Protein AF-A0A3P1SP89-F1 (afdb_monomer)

Sequence (154 aa):
MMEKSELDILTEKFFNGETTDEEELRLHEAMKSVQPSTFLSAQPPVPDGLEQRLSRQIDQWNIIEKKTERSTRTVVMRRVIGVAASIALVAGVGFMALQKPDAAQFANEEETFNDPEAASMKAEKALAKFSHSINKGLEIMDNATNKKTKKRNK

Foldseek 3Di:
DDDPVRLVVLVVCVVVVNDDPVSVVVNVVVCVPPDPVVPPPDDDPDDPCPVVVVVVVVVVVVVVVVVVVVVVVVVVVVVVVVVVVVVVVVVVVVVVVVVPDPPVPVVPPPPPDPDPVVVVVVVVVVVVVVVVVVVVVVVVVVVVVVVVVVVVVD

Radius of gyration: 44.27 Å; Cα contacts (8 Å, |Δi|>4): 15; chains: 1; bounding box: 74×29×115 Å

Secondary structure (DSSP, 8-state):
---HHHHHHHHHHHHHT---HHHHHHHHHHHTTS-GGGT-S--PPPPTTHHHHHHHHHHHHHHHHHHHHHHHHHHHHHHHHHHHHHHHHHHHHHHHHHS---TTTTS----S-S-HHHHHHHHHHHHHHHHHHHHHHHHHHHHHHHHHHHHH--

Mean predicted aligned error: 20.27 Å

pLDDT: mean 78.31, std 12.32, range [46.5, 94.94]

Solvent-accessible surface area (backbone atoms only — not comparable to full-atom values): 9135 Å² total; per-residue (Å²): 132,83,54,71,68,59,51,53,54,51,51,52,33,49,77,71,68,72,61,50,75,71,53,50,53,53,51,53,62,57,47,75,77,52,67,72,76,80,75,59,84,72,74,72,82,78,61,89,62,50,67,60,52,50,51,52,48,54,54,49,53,56,50,51,52,57,51,48,56,53,51,51,52,53,55,51,51,57,52,52,51,54,54,50,50,52,52,48,48,52,50,49,52,51,49,50,66,70,50,71,67,68,71,71,68,78,70,60,77,68,65,94,54,95,41,74,67,64,46,49,54,50,50,51,53,50,51,52,54,52,52,51,53,49,54,54,52,50,51,54,49,52,54,51,52,53,53,52,55,61,61,68,78,106

Structure (mmCIF, N/CA/C/O backbone):
data_AF-A0A3P1SP89-F1
#
_entry.id   AF-A0A3P1SP89-F1
#
loop_
_atom_site.group_PDB
_atom_site.id
_atom_site.type_symbol
_atom_site.label_atom_id
_atom_site.label_alt_id
_atom_site.label_comp_id
_atom_site.label_asym_id
_atom_site.label_entity_id
_atom_site.label_seq_id
_atom_site.pdbx_PDB_ins_code
_atom_site.Cartn_x
_atom_site.Cartn_y
_atom_site.Cartn_z
_atom_site.occupancy
_atom_site.B_iso_or_equiv
_atom_site.auth_seq_id
_atom_site.auth_comp_id
_atom_site.auth_asym_id
_atom_site.auth_atom_id
_atom_site.pdbx_PDB_model_num
ATOM 1 N N . MET A 1 1 ? -12.353 -13.567 52.010 1.00 59.84 1 MET A N 1
ATOM 2 C CA . MET A 1 1 ? -13.497 -13.559 51.075 1.00 59.84 1 MET A CA 1
ATOM 3 C C . MET A 1 1 ? -14.074 -12.161 51.119 1.00 59.84 1 MET A C 1
ATOM 5 O O . MET A 1 1 ? -14.131 -11.611 52.209 1.00 59.84 1 MET A O 1
ATOM 9 N N . MET A 1 2 ? -14.377 -11.577 49.964 1.00 71.50 2 MET A N 1
ATOM 10 C CA . MET A 1 2 ? -14.941 -10.229 49.869 1.00 71.50 2 MET A CA 1
ATOM 11 C C . MET A 1 2 ? -16.382 -10.238 50.394 1.00 71.50 2 MET A C 1
ATOM 13 O O . MET A 1 2 ? -17.110 -11.203 50.147 1.00 71.50 2 MET A O 1
ATOM 17 N N . GLU A 1 3 ? -16.777 -9.207 51.138 1.00 82.12 3 GLU A N 1
ATOM 18 C CA . GLU A 1 3 ? -18.148 -9.087 51.641 1.00 82.12 3 GLU A CA 1
ATOM 19 C C . GLU A 1 3 ? -19.117 -8.784 50.491 1.00 82.12 3 GLU A C 1
ATOM 21 O O . GLU A 1 3 ? -18.781 -8.072 49.543 1.00 82.12 3 GLU A O 1
ATOM 26 N N . LYS A 1 4 ? -20.343 -9.315 50.560 1.00 80.56 4 LYS A N 1
ATOM 27 C CA . LYS A 1 4 ? -21.319 -9.192 49.460 1.00 80.56 4 LYS A CA 1
ATOM 28 C C . LYS A 1 4 ? -21.688 -7.731 49.163 1.00 80.56 4 LYS A C 1
ATOM 30 O O . LYS A 1 4 ? -21.832 -7.363 48.005 1.00 80.56 4 LYS A O 1
ATOM 35 N N . SER A 1 5 ? -21.787 -6.899 50.200 1.00 83.44 5 SER A N 1
ATOM 36 C CA . SER A 1 5 ? -22.050 -5.461 50.071 1.00 83.44 5 SER A CA 1
ATOM 37 C C . SER A 1 5 ? -20.899 -4.708 49.404 1.00 83.44 5 SER A C 1
ATOM 39 O O . SER A 1 5 ? -21.132 -3.796 48.619 1.00 83.44 5 SER A O 1
ATOM 41 N N . GLU A 1 6 ? -19.658 -5.095 49.694 1.00 85.44 6 GLU A N 1
ATOM 42 C CA . GLU A 1 6 ? -18.463 -4.511 49.085 1.00 85.44 6 GLU A CA 1
ATOM 43 C C . GLU A 1 6 ? -18.384 -4.868 47.595 1.00 85.44 6 GLU A C 1
ATOM 45 O O . GLU A 1 6 ? -18.042 -4.024 46.769 1.00 85.44 6 GLU A O 1
ATOM 50 N N . LEU A 1 7 ? -18.756 -6.103 47.244 1.00 85.69 7 LEU A N 1
ATOM 51 C CA . LEU A 1 7 ? -18.810 -6.573 45.863 1.00 85.69 7 LEU A CA 1
ATOM 52 C C . LEU A 1 7 ? -19.875 -5.828 45.050 1.00 85.69 7 LEU A C 1
ATOM 54 O O . LEU A 1 7 ? -19.590 -5.426 43.923 1.00 85.69 7 LEU A O 1
ATOM 58 N N . ASP A 1 8 ? -21.063 -5.598 45.615 1.00 85.94 8 ASP A N 1
ATOM 59 C CA . ASP A 1 8 ? -22.132 -4.841 44.948 1.00 85.94 8 ASP A CA 1
ATOM 60 C C . ASP A 1 8 ? -21.697 -3.388 44.673 1.00 85.94 8 ASP A C 1
ATOM 62 O O . ASP A 1 8 ? -21.835 -2.905 43.548 1.00 85.94 8 ASP A O 1
ATOM 66 N N . ILE A 1 9 ? -21.076 -2.724 45.658 1.00 89.44 9 ILE A N 1
ATOM 67 C CA . ILE A 1 9 ? -20.546 -1.355 45.510 1.00 89.44 9 ILE A CA 1
ATOM 68 C C . ILE A 1 9 ? -19.450 -1.299 44.440 1.00 89.44 9 ILE A C 1
ATOM 70 O O . ILE A 1 9 ? -19.424 -0.387 43.613 1.00 89.44 9 ILE A O 1
ATOM 74 N N . LEU A 1 10 ? -18.525 -2.261 44.446 1.00 89.12 10 LEU A N 1
ATOM 75 C CA . LEU A 1 10 ? -17.425 -2.290 43.484 1.00 89.12 10 LEU A CA 1
ATOM 76 C C . LEU A 1 10 ? -17.913 -2.599 42.064 1.00 89.12 10 LEU A C 1
ATOM 78 O O . LEU A 1 10 ? -17.401 -2.039 41.098 1.00 89.12 10 LEU A O 1
ATOM 82 N N . THR A 1 11 ? -18.942 -3.434 41.944 1.00 87.00 11 THR A N 1
ATOM 83 C CA . THR A 1 11 ? -19.600 -3.732 40.669 1.00 87.00 11 THR A CA 1
ATOM 84 C C . THR A 1 11 ? -20.290 -2.489 40.104 1.00 87.00 11 THR A C 1
ATOM 86 O O . THR A 1 11 ? -20.145 -2.198 38.919 1.00 87.00 11 THR A O 1
ATOM 89 N N . GLU A 1 12 ? -20.991 -1.718 40.939 1.00 89.00 12 GLU A N 1
ATOM 90 C CA . GLU A 1 12 ? -21.611 -0.453 40.527 1.00 89.00 12 GLU A CA 1
ATOM 91 C C . GLU A 1 12 ? -20.561 0.564 40.052 1.00 89.00 12 GLU A C 1
ATOM 93 O O . GLU A 1 12 ? -20.692 1.130 38.965 1.00 89.00 12 GLU A O 1
ATOM 98 N N . LYS A 1 13 ? -19.466 0.730 40.805 1.00 90.56 13 LYS A N 1
ATOM 99 C CA . LYS A 1 13 ? -18.338 1.585 40.396 1.00 90.56 13 LYS A CA 1
ATOM 100 C C . LYS A 1 13 ? -17.697 1.136 39.082 1.00 90.56 13 LYS A C 1
ATOM 102 O O . LYS A 1 13 ? -17.344 1.988 38.269 1.00 90.56 13 LYS A O 1
ATOM 107 N N . PHE A 1 14 ? -17.568 -0.174 38.861 1.00 89.56 14 PHE A N 1
ATOM 108 C CA . PHE A 1 14 ? -17.017 -0.737 37.626 1.00 89.56 14 PHE A CA 1
ATOM 109 C C . PHE A 1 14 ? -17.900 -0.405 36.419 1.00 89.56 14 PHE A C 1
ATOM 111 O O . PHE A 1 14 ? -17.401 0.051 35.392 1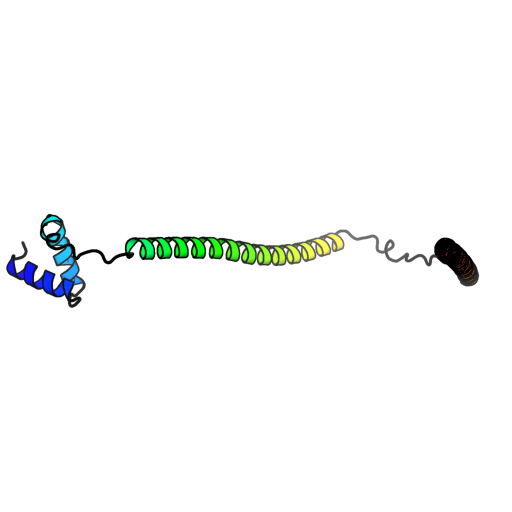.00 89.56 14 PHE A O 1
ATOM 118 N N . PHE A 1 15 ? -19.223 -0.549 36.551 1.00 87.81 15 PHE A N 1
ATOM 119 C CA . PHE A 1 15 ? -20.155 -0.154 35.490 1.00 87.81 15 PHE A CA 1
ATOM 120 C C . PHE A 1 15 ? -20.173 1.361 35.235 1.00 87.81 15 PHE A C 1
ATOM 122 O O . PHE A 1 15 ? -20.410 1.775 34.100 1.00 87.81 15 PHE A O 1
ATOM 129 N N . ASN A 1 16 ? -19.876 2.177 36.250 1.00 90.12 16 ASN A N 1
ATOM 130 C CA . ASN A 1 16 ? -19.733 3.630 36.115 1.00 90.12 16 ASN A CA 1
ATOM 131 C C . ASN A 1 16 ? -18.350 4.072 35.590 1.00 90.12 16 ASN A C 1
ATOM 133 O O . ASN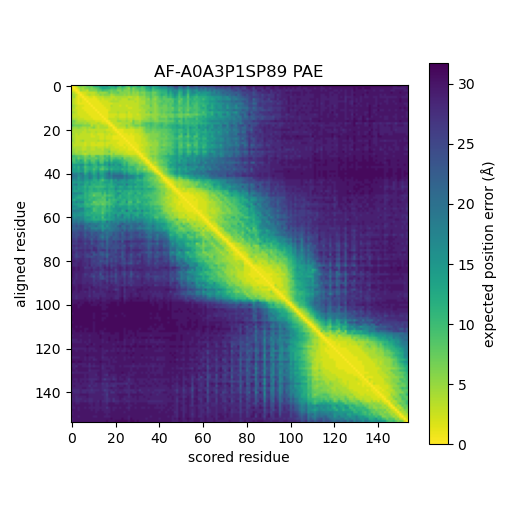 A 1 16 ? -18.182 5.243 35.252 1.00 90.12 16 ASN A O 1
ATOM 137 N N . GLY A 1 17 ? -17.371 3.163 35.483 1.00 89.12 17 GLY A N 1
ATOM 138 C CA . GLY A 1 17 ? -16.011 3.469 35.020 1.00 89.12 17 GLY A CA 1
ATOM 139 C C . GLY A 1 17 ? -15.161 4.251 36.029 1.00 89.12 17 GLY A C 1
ATOM 140 O O . GLY A 1 17 ? -14.247 4.969 35.631 1.00 89.12 17 GLY A O 1
ATOM 141 N N . GLU A 1 18 ? -15.474 4.145 37.322 1.00 91.69 18 GLU A N 1
ATOM 142 C CA . GLU A 1 18 ? -14.795 4.868 38.411 1.00 91.69 18 GLU A CA 1
ATOM 143 C C . GLU A 1 18 ? -13.770 4.001 39.168 1.00 91.69 18 GLU A C 1
ATOM 145 O O . GLU A 1 18 ? -13.242 4.420 40.199 1.00 91.69 18 GLU A O 1
ATOM 150 N N . THR A 1 19 ? -13.508 2.780 38.694 1.00 90.75 19 THR A N 1
ATOM 151 C CA . THR A 1 19 ? -12.607 1.820 39.341 1.00 90.75 19 THR A CA 1
ATOM 152 C C . THR A 1 19 ? -11.135 2.094 39.062 1.00 90.75 19 THR A C 1
ATOM 154 O O . THR A 1 19 ? -10.748 2.562 37.994 1.00 90.75 19 THR A O 1
ATOM 157 N N . THR A 1 20 ? -10.300 1.775 40.048 1.00 91.38 20 THR A N 1
ATOM 158 C CA . THR A 1 20 ? -8.836 1.745 39.910 1.00 91.38 20 THR A CA 1
ATOM 159 C C . THR A 1 20 ? -8.335 0.343 39.546 1.00 91.38 20 THR A C 1
ATOM 161 O O . THR A 1 20 ? -8.992 -0.653 39.846 1.00 91.38 20 THR A O 1
ATOM 164 N N . ASP A 1 21 ? -7.137 0.239 38.961 1.00 87.75 21 ASP A N 1
ATOM 165 C CA . ASP A 1 21 ? -6.558 -1.042 38.513 1.00 87.75 21 ASP A CA 1
ATOM 166 C C . ASP A 1 21 ? -6.513 -2.117 39.622 1.00 87.75 21 ASP A C 1
ATOM 168 O O . ASP A 1 21 ? -6.751 -3.302 39.377 1.00 87.75 21 ASP A O 1
ATOM 172 N N . GLU A 1 22 ? -6.229 -1.718 40.868 1.00 88.50 22 GLU A N 1
ATOM 173 C CA . GLU A 1 22 ? -6.194 -2.636 42.015 1.00 88.50 22 GLU A CA 1
ATOM 174 C C . GLU A 1 22 ? -7.585 -3.162 42.394 1.00 88.50 22 GLU A C 1
ATOM 176 O O . GLU A 1 22 ? -7.733 -4.321 42.792 1.00 88.50 22 GLU A O 1
ATOM 181 N N . GLU A 1 23 ? -8.607 -2.316 42.279 1.00 87.69 23 GLU A N 1
ATOM 182 C CA . GLU A 1 23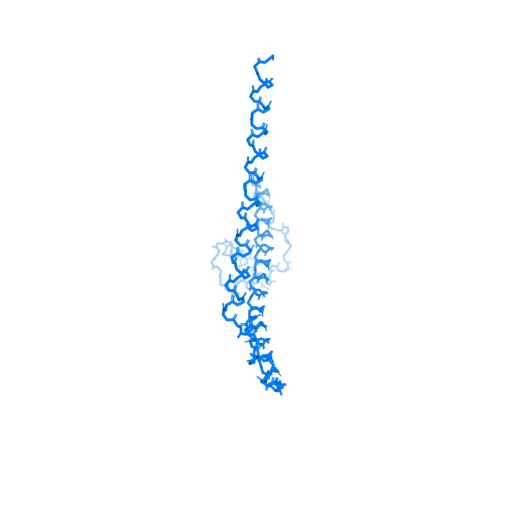 ? -9.999 -2.681 42.526 1.00 87.69 23 GLU A CA 1
ATOM 183 C C . GLU A 1 23 ? -10.514 -3.627 41.435 1.00 87.69 23 GLU A C 1
ATOM 185 O O . GLU A 1 23 ? -11.151 -4.633 41.751 1.00 87.69 23 GLU A O 1
ATOM 190 N N . GLU A 1 24 ? -10.167 -3.385 40.169 1.00 87.81 24 GLU A N 1
ATOM 191 C CA . GLU A 1 24 ? -10.527 -4.270 39.054 1.00 87.81 24 GLU A CA 1
ATOM 192 C C . GLU A 1 24 ? -9.894 -5.658 39.181 1.00 87.81 24 GLU A C 1
ATOM 194 O O . GLU A 1 24 ? -10.553 -6.668 38.926 1.00 87.81 24 GLU A O 1
ATOM 199 N N . LEU A 1 25 ? -8.644 -5.737 39.646 1.00 89.38 25 LEU A N 1
ATOM 200 C CA . LEU A 1 25 ? -7.971 -7.005 39.943 1.00 89.38 25 LEU A CA 1
ATOM 201 C C . LEU A 1 25 ? -8.728 -7.825 40.997 1.00 89.38 25 LEU A C 1
ATOM 203 O O . LEU A 1 25 ? -8.939 -9.028 40.810 1.00 89.38 25 LEU A O 1
ATOM 207 N N . ARG A 1 26 ? -9.176 -7.174 42.078 1.00 86.94 26 ARG A N 1
ATOM 208 C CA . ARG A 1 26 ? -9.968 -7.815 43.144 1.00 86.94 26 ARG A CA 1
ATOM 209 C C . ARG A 1 26 ? -11.351 -8.230 42.649 1.00 86.94 26 ARG A C 1
ATOM 211 O O . ARG A 1 26 ? -11.792 -9.344 42.940 1.00 86.94 26 ARG A O 1
ATOM 218 N N . LEU A 1 27 ? -12.012 -7.371 41.873 1.00 87.88 27 LEU A N 1
ATOM 219 C CA . LEU A 1 27 ? -13.319 -7.652 41.281 1.00 87.88 27 LEU A CA 1
ATOM 220 C C . LEU A 1 27 ? -13.245 -8.839 40.313 1.00 87.88 27 LEU A C 1
ATOM 222 O O . LEU A 1 27 ? -14.081 -9.739 40.371 1.00 87.88 27 LEU A O 1
ATOM 226 N N . HIS A 1 28 ? -12.207 -8.891 39.478 1.00 87.44 28 HIS A N 1
ATOM 227 C CA . HIS A 1 28 ? -11.960 -9.988 38.549 1.00 87.44 28 HIS A CA 1
ATOM 228 C C . HIS A 1 28 ? -11.707 -11.314 39.279 1.00 87.44 28 HIS A C 1
ATOM 230 O O . HIS A 1 28 ? -12.239 -12.354 38.881 1.00 87.44 28 HIS A O 1
ATOM 236 N N . GLU A 1 29 ? -10.929 -11.305 40.365 1.00 87.75 29 GLU A N 1
ATOM 237 C CA . GLU A 1 29 ? -10.709 -12.501 41.183 1.00 87.75 29 GLU A CA 1
ATOM 238 C C . GLU A 1 29 ? -12.006 -12.995 41.842 1.00 87.75 29 GLU A C 1
ATOM 240 O O . GLU A 1 29 ? -12.284 -14.197 41.815 1.00 87.75 29 GLU A O 1
ATOM 245 N N . ALA A 1 30 ? -12.842 -12.082 42.341 1.00 85.38 30 ALA A N 1
ATOM 246 C CA . ALA A 1 30 ? -14.151 -12.417 42.892 1.00 85.38 30 ALA A CA 1
ATOM 247 C C . ALA A 1 30 ? -15.115 -12.963 41.817 1.00 85.38 30 ALA A C 1
ATOM 249 O O . ALA A 1 30 ? -15.768 -13.991 42.031 1.00 85.38 30 ALA A O 1
ATOM 250 N N . MET A 1 31 ? -15.158 -12.341 40.633 1.00 81.81 31 MET A N 1
ATOM 251 C CA . MET A 1 31 ? -16.045 -12.714 39.521 1.00 81.81 31 MET A CA 1
ATOM 252 C C . MET A 1 31 ? -15.730 -14.078 38.902 1.00 81.81 31 MET A C 1
ATOM 254 O O . MET A 1 31 ? -16.648 -14.714 38.391 1.00 81.81 31 MET A O 1
ATOM 258 N N . LYS A 1 32 ? -14.495 -14.593 39.003 1.00 83.12 32 LYS A N 1
ATOM 259 C CA . LYS A 1 32 ? -14.167 -15.967 38.556 1.00 83.12 32 LYS A CA 1
ATOM 260 C C . LYS A 1 32 ? -15.041 -17.040 39.209 1.00 83.12 32 LYS A C 1
ATOM 262 O O . LYS A 1 32 ? -15.230 -18.107 38.632 1.00 83.12 32 LYS A O 1
ATOM 267 N N . SER A 1 33 ? -15.532 -16.776 40.419 1.00 76.56 33 SER A N 1
ATOM 268 C CA . SER A 1 33 ? -16.386 -17.698 41.173 1.00 76.56 33 SER A CA 1
ATOM 269 C C . SER A 1 33 ? -17.885 -17.501 40.916 1.00 76.56 33 SER A C 1
ATOM 271 O O . SER A 1 33 ? -18.694 -18.338 41.320 1.00 76.56 33 SER A O 1
ATOM 273 N N . VAL A 1 34 ? -18.267 -16.415 40.238 1.00 75.62 34 VAL A N 1
ATOM 274 C CA . VAL A 1 34 ? -19.662 -16.033 40.011 1.00 75.62 34 VAL A CA 1
ATOM 275 C C . VAL A 1 34 ? -20.136 -16.574 38.665 1.00 75.62 34 VAL A C 1
ATOM 277 O O . VAL A 1 34 ? -19.505 -16.373 37.631 1.00 75.62 34 VAL A O 1
ATOM 280 N N . GLN A 1 35 ? -21.280 -17.260 38.662 1.00 69.62 35 GLN A N 1
ATOM 281 C CA . GLN A 1 35 ? -21.885 -17.752 37.426 1.00 69.62 35 GLN A CA 1
ATOM 282 C C . GLN A 1 35 ? -22.363 -16.574 36.555 1.00 69.62 35 GLN A C 1
ATOM 284 O O . GLN A 1 35 ? -23.048 -15.677 37.070 1.00 69.62 35 GLN A O 1
ATOM 289 N N . PRO A 1 36 ? -22.098 -16.596 35.234 1.00 65.38 36 PRO A N 1
ATOM 290 C CA . PRO A 1 36 ? -22.436 -15.504 34.317 1.00 65.38 36 PRO A CA 1
ATOM 291 C C . PRO A 1 36 ? -23.945 -15.226 34.249 1.00 65.38 36 PRO A C 1
ATOM 293 O O . PRO A 1 36 ? -24.359 -14.105 33.971 1.00 65.38 36 PRO A O 1
ATOM 296 N N . SER A 1 37 ? -24.787 -16.209 34.583 1.00 60.97 37 SER A N 1
ATOM 297 C CA . SER A 1 37 ? -26.249 -16.073 34.618 1.00 60.97 37 SER A CA 1
ATOM 298 C C . SER A 1 37 ? -26.765 -15.021 35.605 1.00 60.97 37 SER A C 1
ATOM 300 O O . SER A 1 37 ? -27.898 -14.574 35.466 1.00 60.97 37 SER A O 1
ATOM 302 N N . THR A 1 38 ? -25.959 -14.621 36.592 1.00 65.06 38 THR A N 1
ATOM 303 C CA . THR A 1 38 ? -26.350 -13.641 37.622 1.00 65.06 38 THR A CA 1
ATOM 304 C C . THR A 1 38 ? -26.502 -12.224 37.053 1.00 65.06 38 THR A C 1
ATOM 306 O O . THR A 1 38 ? -27.294 -11.443 37.570 1.00 65.06 38 THR A O 1
ATOM 309 N N . PHE A 1 39 ? -25.798 -11.906 35.958 1.00 63.88 39 PHE A N 1
ATOM 310 C CA . PHE A 1 39 ? -25.750 -10.560 35.369 1.00 63.88 39 PHE A CA 1
ATOM 311 C C . PHE A 1 39 ? -26.528 -10.424 34.050 1.00 63.88 39 PHE A C 1
ATOM 313 O O . PHE A 1 39 ? -26.746 -9.316 33.572 1.00 63.88 39 PHE A O 1
ATOM 320 N N . LEU A 1 40 ? -26.975 -11.534 33.455 1.00 64.12 40 LEU A N 1
ATOM 321 C CA . LEU A 1 40 ? -27.648 -11.544 32.148 1.00 64.12 40 LEU A CA 1
ATOM 322 C C . LEU A 1 40 ? -29.166 -11.267 32.210 1.00 64.12 40 LEU A C 1
ATOM 324 O O . LEU A 1 40 ? -29.856 -11.428 31.206 1.00 64.12 40 LEU A O 1
ATOM 328 N N . SER A 1 41 ? -29.714 -10.865 33.361 1.00 60.09 41 SER A N 1
ATOM 329 C CA . SER A 1 41 ? -31.172 -10.818 33.576 1.00 60.09 41 SER A CA 1
ATOM 330 C C . SER A 1 41 ? -31.918 -9.761 32.749 1.00 60.09 41 SER A C 1
ATOM 332 O O . SER A 1 41 ? -33.138 -9.841 32.630 1.00 60.09 41 SER A O 1
ATOM 334 N N . ALA A 1 42 ? -31.214 -8.813 32.130 1.00 63.78 42 ALA A N 1
ATOM 335 C CA . ALA A 1 42 ? -31.815 -7.792 31.282 1.00 63.78 42 ALA A CA 1
ATOM 336 C C . ALA A 1 42 ? -30.948 -7.549 30.045 1.00 63.78 42 ALA A C 1
ATOM 338 O O . ALA A 1 42 ? -30.187 -6.587 29.983 1.00 63.78 42 ALA A O 1
ATOM 339 N N . GLN A 1 43 ? -31.050 -8.428 29.046 1.00 65.44 43 GLN A N 1
ATOM 340 C CA . GLN A 1 43 ? -30.518 -8.117 27.723 1.00 65.44 43 GLN A CA 1
ATOM 341 C C . GLN A 1 43 ? -31.418 -7.023 27.119 1.00 65.44 43 GLN A C 1
ATOM 343 O O . GLN A 1 43 ? -32.601 -7.287 26.882 1.00 65.44 43 GLN A O 1
ATOM 348 N N . PRO A 1 44 ? -30.928 -5.784 26.925 1.00 73.94 44 PRO A N 1
ATOM 349 C CA . PRO A 1 44 ? -31.732 -4.757 26.281 1.00 73.94 44 PRO A CA 1
ATOM 350 C C . PRO A 1 44 ? -32.088 -5.218 24.861 1.00 73.94 44 PRO A C 1
ATOM 352 O O . PRO A 1 44 ? -31.300 -5.943 24.241 1.00 73.94 44 PRO A O 1
ATOM 355 N N . PRO A 1 45 ? -33.260 -4.827 24.329 1.00 78.12 45 PRO A N 1
ATOM 356 C CA . PRO A 1 45 ? -33.640 -5.189 22.972 1.00 78.12 45 PRO A CA 1
ATOM 357 C C . PRO A 1 45 ? -32.555 -4.716 22.003 1.00 78.12 45 PRO A C 1
ATOM 359 O O . PRO A 1 45 ? -32.180 -3.541 21.995 1.00 78.12 45 PRO A O 1
ATOM 362 N N . VAL A 1 46 ? -32.027 -5.650 21.212 1.00 79.31 46 VAL A N 1
ATOM 363 C CA . VAL A 1 46 ? -31.016 -5.344 20.201 1.00 79.31 46 VAL A CA 1
ATOM 364 C C . VAL A 1 46 ? -31.664 -4.433 19.153 1.00 79.31 46 VAL A C 1
ATOM 366 O O . VAL A 1 46 ? -32.685 -4.815 18.583 1.00 79.31 46 VAL A O 1
ATOM 369 N N . PRO A 1 47 ? -31.120 -3.231 18.896 1.00 83.69 47 PRO A N 1
ATOM 370 C CA . PRO A 1 47 ? -31.687 -2.328 17.907 1.00 83.69 47 PRO A CA 1
ATOM 371 C C . PRO A 1 47 ? -31.571 -2.915 16.497 1.00 83.69 47 PRO A C 1
ATOM 373 O O . PRO A 1 47 ? -30.542 -3.494 16.129 1.00 83.69 47 PRO A O 1
ATOM 376 N N . ASP A 1 48 ? -32.618 -2.717 15.696 1.00 86.38 48 ASP A N 1
ATOM 377 C CA . ASP A 1 48 ? -32.694 -3.237 14.334 1.00 86.38 48 ASP A CA 1
ATOM 378 C C . ASP A 1 48 ? -31.477 -2.815 13.497 1.00 86.38 48 ASP A C 1
ATOM 380 O O . ASP A 1 48 ? -31.070 -1.649 13.453 1.00 86.38 48 ASP A O 1
ATOM 384 N N . GLY A 1 49 ? -30.870 -3.790 12.818 1.00 86.69 49 GLY A N 1
ATOM 385 C CA . GLY A 1 49 ? -29.724 -3.566 11.937 1.00 86.69 49 GLY A CA 1
ATOM 386 C C . GLY A 1 49 ? -28.368 -3.422 12.638 1.00 86.69 49 GLY A C 1
ATOM 387 O O . GLY A 1 49 ? -27.371 -3.199 11.944 1.00 86.69 49 GLY A O 1
ATOM 388 N N . LEU A 1 50 ? -28.275 -3.579 13.967 1.00 88.31 50 LEU A N 1
ATOM 389 C CA . LEU A 1 50 ? -26.987 -3.595 14.677 1.00 88.31 50 LEU A CA 1
ATOM 390 C C . LEU A 1 50 ? -26.055 -4.684 14.130 1.00 88.31 50 LEU A C 1
ATOM 392 O O . LEU A 1 50 ? -24.914 -4.391 13.780 1.00 88.31 50 LEU A O 1
ATOM 396 N N . GLU A 1 51 ? -26.556 -5.911 13.983 1.00 87.31 51 GLU A N 1
ATOM 397 C CA . GLU A 1 51 ? -25.781 -7.040 13.450 1.00 87.31 51 GLU A CA 1
ATOM 398 C C . GLU A 1 51 ? -25.276 -6.767 12.031 1.00 87.31 51 GLU A C 1
ATOM 400 O O . GLU A 1 51 ? -24.108 -6.990 11.718 1.00 87.31 51 GLU A O 1
ATOM 405 N N . GLN A 1 52 ? -26.134 -6.200 11.179 1.00 89.00 52 GLN A N 1
ATOM 406 C CA . GLN A 1 52 ? -25.776 -5.875 9.802 1.00 89.00 52 GLN A CA 1
ATOM 407 C C . GLN A 1 52 ? -24.704 -4.778 9.736 1.00 89.00 52 GLN A C 1
ATOM 409 O O . GLN A 1 52 ? -23.782 -4.853 8.919 1.00 89.00 52 GLN A O 1
ATOM 414 N N . ARG A 1 53 ? -24.791 -3.763 10.605 1.00 90.06 53 ARG A N 1
ATOM 415 C CA . ARG A 1 53 ? -23.766 -2.714 10.727 1.00 90.06 53 ARG A CA 1
ATOM 416 C C . ARG A 1 53 ? -22.441 -3.292 11.216 1.00 90.06 53 ARG A C 1
ATOM 418 O O . ARG A 1 53 ? -21.404 -2.944 10.652 1.00 90.06 53 ARG A O 1
ATOM 425 N N . LEU A 1 54 ? -22.487 -4.185 12.204 1.00 90.56 54 LEU A N 1
ATOM 426 C CA . LEU A 1 54 ? -21.307 -4.828 12.773 1.00 90.56 54 LEU A CA 1
ATOM 427 C C . LEU A 1 54 ? -20.610 -5.719 11.737 1.00 90.56 54 LEU A C 1
ATOM 429 O O . LEU A 1 54 ? -19.415 -5.558 11.502 1.00 90.56 54 LEU A O 1
ATOM 433 N N . SER A 1 55 ? -21.367 -6.566 11.032 1.00 89.06 55 SER A N 1
ATOM 434 C CA . SER A 1 55 ? -20.853 -7.389 9.928 1.00 89.06 55 SER A CA 1
ATOM 435 C C . SER A 1 55 ? -20.196 -6.525 8.856 1.00 89.06 55 SER A C 1
ATOM 437 O O . SER A 1 55 ? -19.069 -6.786 8.446 1.00 89.06 55 SER A O 1
ATOM 439 N N . ARG A 1 56 ? -20.857 -5.433 8.448 1.00 88.00 56 ARG A N 1
ATOM 440 C CA . ARG A 1 56 ? -20.312 -4.520 7.438 1.00 88.00 56 ARG A CA 1
ATOM 441 C C . ARG A 1 56 ? -19.011 -3.863 7.894 1.00 88.00 56 ARG A C 1
ATOM 443 O O . ARG A 1 56 ? -18.118 -3.677 7.070 1.00 88.00 56 ARG A O 1
ATOM 450 N N . GLN A 1 57 ? -18.899 -3.487 9.167 1.00 87.38 57 GLN A N 1
ATOM 451 C CA . GLN A 1 57 ? -17.652 -2.951 9.708 1.00 87.38 57 GLN A CA 1
ATOM 452 C C . GLN A 1 57 ? -16.557 -4.019 9.682 1.00 87.38 57 GLN A C 1
ATOM 454 O O . GLN A 1 57 ? -15.498 -3.760 9.120 1.00 87.38 57 GLN A O 1
ATOM 459 N N . ILE A 1 58 ? -16.819 -5.225 10.188 1.00 87.81 58 ILE A N 1
ATOM 460 C CA . ILE A 1 58 ? -15.852 -6.337 10.179 1.00 87.81 58 ILE A CA 1
ATOM 461 C C . ILE A 1 58 ? -15.333 -6.606 8.758 1.00 87.81 58 ILE A C 1
ATOM 463 O O . ILE A 1 58 ? -14.122 -6.690 8.534 1.00 87.81 58 ILE A O 1
ATOM 467 N N . ASP A 1 59 ? -16.229 -6.655 7.774 1.00 86.38 59 ASP A N 1
ATOM 468 C CA . ASP A 1 59 ? -15.858 -6.857 6.373 1.00 86.38 59 ASP A CA 1
ATOM 469 C C . ASP A 1 59 ? -14.997 -5.710 5.824 1.00 86.38 59 ASP A C 1
ATOM 471 O O . ASP A 1 59 ? -14.031 -5.947 5.095 1.00 86.38 59 ASP A O 1
ATOM 475 N N . GLN A 1 60 ? -15.293 -4.459 6.190 1.00 82.81 60 GLN A N 1
ATOM 476 C CA . GLN A 1 60 ? -14.478 -3.304 5.799 1.00 82.81 60 GLN A CA 1
ATOM 477 C C . GLN A 1 60 ? -13.059 -3.379 6.366 1.00 82.81 60 GLN A C 1
ATOM 479 O O . GLN A 1 60 ? -12.106 -3.140 5.621 1.00 82.81 60 GLN A O 1
ATOM 484 N N . TRP A 1 61 ? -12.907 -3.748 7.640 1.00 79.12 61 TRP A N 1
ATOM 485 C CA . TRP A 1 61 ? -11.596 -3.922 8.272 1.00 79.12 61 TRP A CA 1
ATOM 486 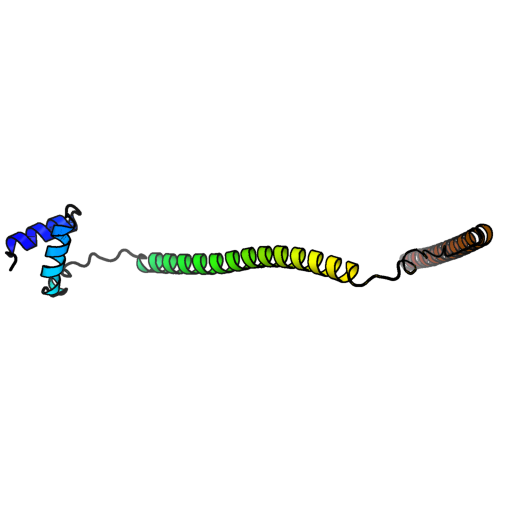C C . TRP A 1 61 ? -10.775 -5.008 7.559 1.00 79.12 61 TRP A C 1
ATOM 488 O O . TRP A 1 61 ? -9.639 -4.747 7.158 1.00 79.12 61 TRP A O 1
ATOM 498 N N . ASN A 1 62 ? -11.390 -6.154 7.250 1.00 76.50 62 ASN A N 1
ATOM 499 C CA . ASN A 1 62 ? -10.761 -7.228 6.469 1.00 76.50 62 ASN A CA 1
ATOM 500 C C . ASN A 1 62 ? -10.318 -6.780 5.062 1.00 76.50 62 ASN A C 1
ATOM 502 O O . ASN A 1 62 ? -9.297 -7.236 4.537 1.00 76.50 62 ASN A O 1
ATOM 506 N N . ILE A 1 63 ? -11.086 -5.905 4.407 1.00 75.12 63 ILE A N 1
ATOM 507 C CA . ILE A 1 63 ? -10.743 -5.380 3.076 1.00 75.12 63 ILE A CA 1
ATOM 508 C C . ILE A 1 63 ? -9.561 -4.406 3.159 1.00 75.12 63 ILE A C 1
ATOM 510 O O . ILE A 1 63 ? -8.687 -4.434 2.285 1.00 75.12 63 ILE A O 1
ATOM 514 N N . ILE A 1 64 ? -9.532 -3.544 4.179 1.00 71.44 64 ILE A N 1
ATOM 515 C CA . ILE A 1 64 ? -8.471 -2.547 4.384 1.00 71.44 64 ILE A CA 1
ATOM 516 C C . ILE A 1 64 ? -7.142 -3.236 4.694 1.00 71.44 64 ILE A C 1
ATOM 518 O O . ILE A 1 64 ? -6.127 -2.890 4.083 1.00 71.44 64 ILE A O 1
ATOM 522 N N . GLU A 1 65 ? -7.152 -4.244 5.563 1.00 66.38 65 GLU A N 1
ATOM 523 C CA . GLU A 1 65 ? -5.968 -5.036 5.903 1.00 66.38 65 GLU A CA 1
ATOM 524 C C . GLU A 1 65 ? -5.381 -5.709 4.652 1.00 66.38 65 GLU A C 1
ATOM 526 O O . GLU A 1 65 ? -4.239 -5.441 4.264 1.00 66.38 65 GLU A O 1
ATOM 531 N N . LYS A 1 66 ? -6.212 -6.445 3.900 1.00 65.94 66 LYS A N 1
ATOM 532 C CA . LYS A 1 66 ? -5.791 -7.129 2.663 1.00 65.94 66 LYS A CA 1
ATOM 533 C C . LYS A 1 66 ? -5.299 -6.174 1.573 1.00 65.94 66 LYS A C 1
ATOM 535 O O . LYS A 1 66 ? -4.388 -6.516 0.812 1.00 65.94 66 LYS A O 1
ATOM 540 N N . LYS A 1 67 ? -5.903 -4.987 1.432 1.00 66.38 67 LYS A N 1
ATOM 541 C CA . LYS A 1 67 ? -5.431 -3.969 0.472 1.00 66.38 67 LYS A CA 1
ATOM 542 C C . LYS A 1 67 ? -4.091 -3.376 0.894 1.00 66.38 67 LYS A C 1
ATOM 544 O O . LYS A 1 67 ? -3.235 -3.157 0.033 1.00 66.38 67 LYS A O 1
ATOM 549 N N . THR A 1 68 ? -3.909 -3.135 2.187 1.00 65.69 68 THR A N 1
ATOM 550 C CA . THR A 1 68 ? -2.687 -2.539 2.734 1.00 65.69 68 THR A CA 1
ATOM 551 C C . THR A 1 68 ? -1.501 -3.481 2.550 1.00 65.69 68 THR A C 1
ATOM 553 O O . THR A 1 68 ? -0.493 -3.058 1.990 1.00 65.69 68 THR A O 1
ATOM 556 N N . GLU A 1 69 ? -1.645 -4.768 2.874 1.00 64.62 69 GLU A N 1
ATOM 557 C CA . GLU A 1 69 ? -0.595 -5.781 2.667 1.00 64.62 69 GLU A CA 1
ATOM 558 C C . GLU A 1 69 ? -0.146 -5.912 1.204 1.00 64.62 69 GLU A C 1
ATOM 560 O O . GLU A 1 69 ? 1.044 -6.023 0.897 1.00 64.62 69 GLU A O 1
ATOM 565 N N . ARG A 1 70 ? -1.096 -5.887 0.261 1.00 63.72 70 ARG A N 1
ATOM 566 C CA . ARG A 1 70 ? -0.769 -5.959 -1.172 1.00 63.72 70 ARG A CA 1
ATOM 567 C C . ARG A 1 70 ? -0.016 -4.715 -1.633 1.00 63.72 70 ARG A C 1
ATOM 569 O O . ARG A 1 70 ? 0.958 -4.829 -2.378 1.00 63.72 70 ARG A O 1
ATOM 576 N N . SER A 1 71 ? -0.446 -3.541 -1.179 1.00 65.81 71 SER A N 1
ATOM 577 C CA . SER A 1 71 ? 0.197 -2.272 -1.517 1.00 65.81 71 SER A CA 1
ATOM 578 C C . SER A 1 71 ? 1.623 -2.202 -0.961 1.00 65.81 71 SER A C 1
ATOM 580 O O . SER A 1 71 ? 2.567 -1.964 -1.720 1.00 65.81 71 SER A O 1
ATOM 582 N N . THR A 1 72 ? 1.826 -2.524 0.319 1.00 65.62 72 THR A N 1
ATOM 583 C CA . THR A 1 72 ? 3.159 -2.511 0.945 1.00 65.62 72 THR A CA 1
ATOM 584 C C . THR A 1 72 ? 4.117 -3.485 0.263 1.00 65.62 72 THR A C 1
ATOM 586 O O . THR A 1 72 ? 5.250 -3.107 -0.042 1.00 65.62 72 THR A O 1
ATOM 589 N N . ARG A 1 73 ? 3.657 -4.692 -0.095 1.00 65.94 73 ARG A N 1
ATOM 590 C CA . ARG A 1 73 ? 4.467 -5.673 -0.835 1.00 65.94 73 ARG A CA 1
ATOM 591 C C . ARG A 1 73 ? 4.948 -5.137 -2.185 1.00 65.94 73 ARG A C 1
ATOM 593 O O . ARG A 1 73 ? 6.123 -5.295 -2.515 1.00 65.94 73 ARG A O 1
ATOM 600 N N . THR A 1 74 ? 4.082 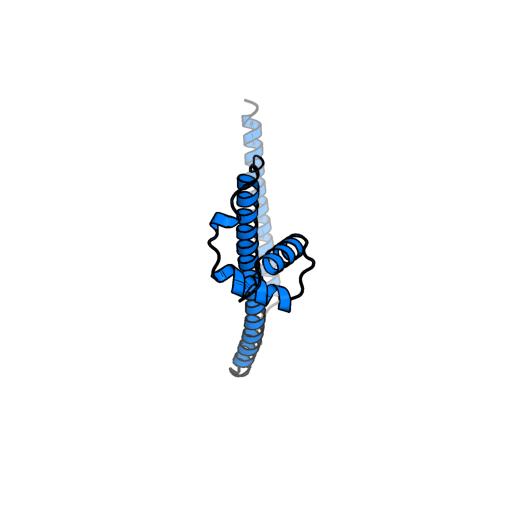-4.472 -2.953 1.00 70.75 74 THR A N 1
ATOM 601 C CA . THR A 1 74 ? 4.479 -3.884 -4.249 1.00 70.75 74 THR A CA 1
ATOM 602 C C . THR A 1 74 ? 5.467 -2.727 -4.106 1.00 70.75 74 THR A C 1
ATOM 604 O O . THR A 1 74 ? 6.411 -2.623 -4.892 1.00 70.75 74 THR A O 1
ATOM 607 N N . VAL A 1 75 ? 5.306 -1.890 -3.078 1.00 71.19 75 VAL A N 1
ATOM 608 C CA . VAL A 1 75 ? 6.207 -0.759 -2.814 1.00 71.19 75 VAL A CA 1
ATOM 609 C C . VAL A 1 75 ? 7.593 -1.249 -2.395 1.00 71.19 75 VAL A C 1
ATOM 611 O O . VAL A 1 75 ? 8.599 -0.763 -2.918 1.00 71.19 75 VAL A O 1
ATOM 614 N N . VAL A 1 76 ? 7.658 -2.245 -1.507 1.00 71.56 76 VAL A N 1
ATOM 615 C CA . VAL A 1 76 ? 8.922 -2.857 -1.072 1.00 71.56 76 VAL A CA 1
ATOM 616 C C . VAL A 1 76 ? 9.624 -3.526 -2.251 1.00 71.56 76 VAL A C 1
ATOM 618 O O . VAL A 1 76 ? 10.803 -3.267 -2.486 1.00 71.56 76 VAL A O 1
ATOM 621 N N . MET A 1 77 ? 8.899 -4.305 -3.055 1.00 69.19 77 MET A N 1
ATOM 622 C CA . MET A 1 77 ? 9.472 -4.990 -4.215 1.00 69.19 77 MET A CA 1
ATOM 623 C C . MET A 1 77 ? 10.050 -4.000 -5.237 1.00 69.19 77 MET A C 1
ATOM 625 O O . MET A 1 77 ? 11.161 -4.201 -5.726 1.00 69.19 77 MET A O 1
ATOM 629 N N . ARG A 1 78 ? 9.368 -2.875 -5.492 1.00 73.06 78 ARG A N 1
ATOM 630 C CA . ARG A 1 78 ? 9.872 -1.819 -6.387 1.00 73.06 78 ARG A CA 1
ATOM 631 C C . ARG A 1 78 ? 11.148 -1.154 -5.857 1.00 73.06 78 ARG A C 1
ATOM 633 O O . ARG A 1 78 ? 12.027 -0.826 -6.650 1.00 73.06 78 ARG A O 1
ATOM 640 N N . ARG A 1 79 ? 11.281 -0.983 -4.536 1.00 77.44 79 ARG A N 1
ATOM 641 C CA . ARG A 1 79 ? 12.516 -0.461 -3.922 1.00 77.44 79 ARG A CA 1
ATOM 642 C C . ARG A 1 79 ? 13.669 -1.462 -3.986 1.00 77.44 79 ARG A C 1
ATOM 644 O O . ARG A 1 79 ? 14.782 -1.063 -4.313 1.00 77.44 79 ARG A O 1
ATOM 651 N N . VAL A 1 80 ? 13.405 -2.747 -3.746 1.00 80.81 80 VAL A N 1
ATOM 652 C CA . VAL A 1 80 ? 14.427 -3.806 -3.823 1.00 80.81 80 VAL A CA 1
ATOM 653 C C . VAL A 1 80 ? 14.950 -3.970 -5.251 1.00 80.81 80 VAL A C 1
ATOM 655 O O . VAL A 1 80 ? 16.158 -4.081 -5.437 1.00 80.81 80 VAL A O 1
ATOM 658 N N . ILE A 1 81 ? 14.079 -3.896 -6.264 1.00 83.12 81 ILE A N 1
ATOM 659 C CA . ILE A 1 81 ? 14.493 -3.944 -7.678 1.00 83.12 81 ILE A CA 1
ATOM 660 C C . ILE A 1 81 ? 15.427 -2.773 -8.023 1.00 83.12 81 ILE A C 1
ATOM 662 O O . ILE A 1 81 ? 16.420 -2.978 -8.714 1.00 83.12 81 ILE A O 1
ATOM 666 N N . GLY A 1 82 ? 15.158 -1.566 -7.511 1.00 80.31 82 GLY A N 1
ATOM 667 C CA . GLY A 1 82 ? 16.033 -0.407 -7.722 1.00 80.31 82 GLY A CA 1
ATOM 668 C C . GLY A 1 82 ? 17.434 -0.587 -7.126 1.00 80.31 82 GLY A C 1
ATOM 669 O O . GLY A 1 82 ? 18.424 -0.282 -7.787 1.00 80.31 82 GLY A O 1
ATOM 670 N N . VAL A 1 83 ? 17.525 -1.133 -5.907 1.00 85.50 83 VAL A N 1
ATOM 671 C CA . VAL A 1 83 ? 18.811 -1.430 -5.246 1.00 85.50 83 VAL A CA 1
ATOM 672 C C . VAL A 1 83 ? 19.547 -2.577 -5.945 1.00 85.50 83 VAL A C 1
ATOM 674 O O . VAL A 1 83 ? 20.752 -2.503 -6.160 1.00 85.50 83 VAL A O 1
ATOM 677 N N . ALA A 1 84 ? 18.838 -3.630 -6.352 1.00 86.94 84 ALA A N 1
ATOM 678 C CA . ALA 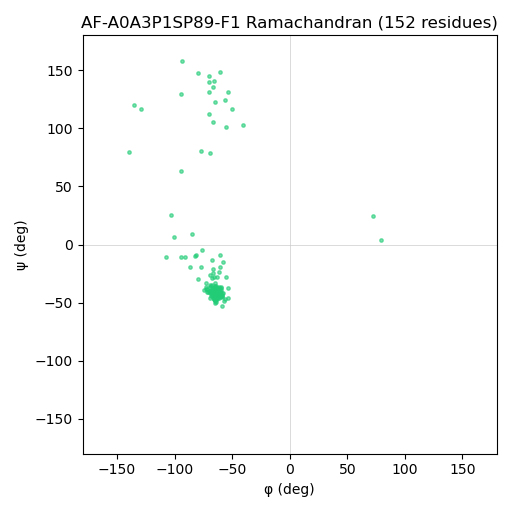A 1 84 ? 19.444 -4.732 -7.091 1.00 86.94 84 ALA A CA 1
ATOM 679 C C . ALA A 1 84 ? 19.988 -4.273 -8.455 1.00 86.94 84 ALA A C 1
ATOM 681 O O . ALA A 1 84 ? 21.078 -4.683 -8.842 1.00 86.94 84 ALA A O 1
ATOM 682 N N . ALA A 1 85 ? 19.273 -3.387 -9.159 1.00 85.19 85 ALA A N 1
ATOM 683 C CA . ALA A 1 85 ? 19.708 -2.843 -10.443 1.00 85.19 85 ALA A CA 1
ATOM 684 C C . ALA A 1 85 ? 20.973 -1.980 -10.321 1.00 85.19 85 ALA A C 1
ATOM 686 O O . ALA A 1 85 ? 21.859 -2.086 -11.167 1.00 85.19 85 ALA A O 1
ATOM 687 N N . SER A 1 86 ? 21.098 -1.162 -9.269 1.00 86.25 86 SER A N 1
ATOM 688 C CA . SER A 1 86 ? 22.316 -0.370 -9.055 1.00 86.25 86 SER A CA 1
ATOM 689 C C . SER A 1 86 ? 23.518 -1.255 -8.720 1.00 86.25 86 SER A C 1
ATOM 691 O O . SER A 1 86 ? 24.592 -1.056 -9.284 1.00 86.25 86 SER A O 1
ATOM 693 N N . ILE A 1 87 ? 23.331 -2.283 -7.886 1.00 90.19 87 ILE A N 1
ATOM 694 C CA . ILE A 1 87 ? 24.378 -3.273 -7.593 1.00 90.19 87 ILE A CA 1
ATOM 695 C C . ILE A 1 87 ? 24.766 -4.038 -8.865 1.00 90.19 87 ILE A C 1
ATOM 697 O O . ILE A 1 87 ? 25.953 -4.205 -9.133 1.00 90.19 87 ILE A O 1
ATOM 701 N N . ALA A 1 88 ? 23.792 -4.454 -9.679 1.00 88.81 88 ALA A N 1
ATOM 702 C CA . ALA A 1 88 ? 24.039 -5.152 -10.938 1.00 88.81 88 ALA A CA 1
ATOM 703 C C . ALA A 1 88 ? 24.770 -4.275 -11.967 1.00 88.81 88 ALA A C 1
ATOM 705 O O . ALA A 1 88 ? 25.636 -4.782 -12.673 1.00 88.81 88 ALA A O 1
ATOM 706 N N . LEU A 1 89 ? 24.482 -2.970 -12.032 1.00 88.88 89 LEU A N 1
ATOM 707 C CA . LEU A 1 89 ? 25.222 -2.033 -12.883 1.00 88.88 89 LEU A CA 1
ATOM 708 C C . LEU A 1 89 ? 26.675 -1.881 -12.430 1.00 88.88 89 LEU A C 1
ATOM 710 O O . LEU A 1 89 ? 27.578 -1.970 -13.257 1.00 88.88 89 LEU A O 1
ATOM 714 N N . VAL A 1 90 ? 26.913 -1.700 -11.129 1.00 88.75 90 VAL A N 1
ATOM 715 C CA . VAL A 1 90 ? 28.277 -1.601 -10.585 1.00 88.75 90 VAL A CA 1
ATOM 716 C C . VAL A 1 90 ? 29.043 -2.906 -10.806 1.00 88.75 90 VAL A C 1
ATOM 718 O O . VAL A 1 90 ? 30.188 -2.875 -11.250 1.00 88.75 90 VAL A O 1
ATOM 721 N N . ALA A 1 91 ? 28.406 -4.054 -10.561 1.00 87.62 91 ALA A N 1
ATOM 722 C CA . ALA A 1 91 ? 28.999 -5.363 -10.807 1.00 87.62 91 ALA A CA 1
ATOM 723 C C . ALA A 1 91 ? 29.259 -5.607 -12.302 1.00 87.62 91 ALA A C 1
ATOM 725 O O . ALA A 1 91 ? 30.318 -6.111 -12.653 1.00 87.62 91 ALA A O 1
ATOM 726 N N . GLY A 1 92 ? 28.335 -5.215 -13.182 1.00 85.25 92 GLY A N 1
ATOM 727 C CA . GLY A 1 92 ? 28.467 -5.361 -14.632 1.00 85.25 92 GLY A CA 1
ATOM 728 C C . GLY A 1 92 ? 29.592 -4.504 -15.209 1.00 85.25 92 GLY A C 1
ATOM 729 O O . GLY A 1 92 ? 30.433 -5.021 -15.941 1.00 85.25 92 GLY A O 1
ATOM 730 N N . VAL A 1 93 ? 29.666 -3.224 -14.829 1.00 82.38 93 VAL A N 1
ATOM 731 C CA . VAL A 1 93 ? 30.759 -2.326 -15.240 1.00 82.38 93 VAL A CA 1
ATOM 732 C C . VAL A 1 93 ? 32.087 -2.779 -14.639 1.00 82.38 93 VAL A C 1
ATOM 734 O O . VAL A 1 93 ? 33.090 -2.821 -15.345 1.00 82.38 93 VAL A O 1
ATOM 737 N N . GLY A 1 94 ? 32.105 -3.171 -13.362 1.00 81.50 94 GLY A N 1
ATOM 738 C CA . GLY A 1 94 ? 33.303 -3.704 -12.710 1.00 81.50 94 GLY A CA 1
ATOM 739 C C . GLY A 1 94 ? 33.814 -4.978 -13.385 1.00 81.50 94 GLY A C 1
ATOM 740 O O . GLY A 1 94 ? 35.010 -5.109 -13.632 1.00 81.50 94 GLY A O 1
ATOM 741 N N . PHE A 1 95 ? 32.911 -5.887 -13.755 1.00 80.75 95 PHE A N 1
ATOM 742 C CA . PHE A 1 95 ? 33.244 -7.115 -14.472 1.00 80.75 95 PHE A CA 1
ATOM 743 C C . PHE A 1 95 ? 33.742 -6.838 -15.897 1.00 80.75 95 PHE A C 1
ATOM 745 O O . PHE A 1 95 ? 34.761 -7.400 -16.291 1.00 80.75 95 PHE A O 1
ATOM 752 N N . MET A 1 96 ? 33.104 -5.924 -16.638 1.00 72.62 96 MET A N 1
ATOM 753 C CA . MET A 1 96 ? 33.588 -5.474 -17.952 1.00 72.62 96 MET A CA 1
ATOM 754 C C . MET A 1 96 ? 34.932 -4.738 -17.876 1.00 72.62 96 MET A C 1
ATOM 756 O O . MET A 1 96 ? 35.735 -4.859 -18.787 1.00 72.62 96 MET A O 1
ATOM 760 N N . ALA A 1 97 ? 35.219 -3.994 -16.807 1.00 69.56 97 ALA A N 1
ATOM 761 C CA . ALA A 1 97 ? 36.513 -3.330 -16.640 1.00 69.56 97 ALA A CA 1
ATOM 762 C C . ALA A 1 97 ? 37.642 -4.324 -16.305 1.00 69.56 97 ALA A C 1
ATOM 764 O O . ALA A 1 97 ? 38.789 -4.131 -16.712 1.00 69.56 97 ALA A O 1
ATOM 765 N N . LEU A 1 98 ? 37.321 -5.396 -15.572 1.00 71.69 98 LEU A N 1
ATOM 766 C CA . LEU A 1 98 ? 38.246 -6.495 -15.269 1.00 71.69 98 LEU A CA 1
ATOM 767 C C . LEU A 1 98 ? 38.500 -7.376 -16.498 1.00 71.69 98 LEU A C 1
ATOM 769 O O . LEU A 1 98 ? 39.629 -7.813 -16.733 1.00 71.69 98 LEU A O 1
ATOM 773 N N . GLN A 1 99 ? 37.466 -7.612 -17.302 1.00 65.44 99 GLN A N 1
ATOM 774 C CA . GLN A 1 99 ? 37.590 -8.213 -18.621 1.00 65.44 99 GLN A CA 1
ATOM 775 C C . GLN A 1 99 ? 38.093 -7.160 -19.599 1.00 65.44 99 GLN A C 1
ATOM 777 O O . GLN A 1 99 ? 37.280 -6.600 -20.312 1.00 65.44 99 GLN A O 1
ATOM 782 N N . LYS A 1 100 ? 39.404 -6.882 -19.638 1.00 61.62 100 LYS A N 1
ATOM 783 C CA . LYS A 1 100 ? 40.008 -5.967 -20.625 1.00 61.62 100 LYS A CA 1
ATOM 784 C C . LYS A 1 100 ? 39.366 -6.190 -22.005 1.00 61.62 100 LYS A C 1
ATOM 786 O O . LYS A 1 100 ? 39.710 -7.187 -22.647 1.00 61.62 100 LYS A O 1
ATOM 791 N N . PRO A 1 101 ? 38.443 -5.325 -22.470 1.00 57.81 101 PRO A N 1
ATOM 792 C CA . PRO A 1 101 ? 38.025 -5.415 -23.845 1.00 57.81 101 PRO A CA 1
ATOM 793 C C . PRO A 1 101 ? 39.239 -4.937 -24.623 1.00 57.81 101 PRO A C 1
ATOM 795 O O . PRO A 1 101 ? 39.865 -3.937 -24.261 1.00 57.81 101 PRO A O 1
ATOM 798 N N . ASP A 1 102 ? 39.626 -5.696 -25.635 1.00 56.44 102 ASP A N 1
ATOM 799 C CA . ASP A 1 102 ? 40.627 -5.251 -26.583 1.00 56.44 102 ASP A CA 1
ATOM 800 C C . ASP A 1 102 ? 40.120 -3.913 -27.145 1.00 56.44 102 ASP A C 1
ATOM 802 O O . ASP A 1 102 ? 39.164 -3.874 -27.922 1.00 56.44 102 ASP A O 1
ATOM 806 N N . ALA A 1 103 ? 40.658 -2.795 -26.641 1.00 54.47 103 ALA A N 1
ATOM 807 C CA . ALA A 1 103 ? 40.149 -1.442 -26.889 1.00 54.47 103 ALA A CA 1
ATOM 808 C C . ALA A 1 103 ? 40.183 -1.079 -28.387 1.00 54.47 103 ALA A C 1
ATOM 810 O O . ALA A 1 103 ? 39.593 -0.087 -28.808 1.00 54.47 103 ALA A O 1
ATOM 811 N N . ALA A 1 104 ? 40.823 -1.925 -29.195 1.00 53.94 104 ALA A N 1
ATOM 812 C CA . ALA A 1 104 ? 40.811 -1.902 -30.643 1.00 53.94 104 ALA A CA 1
ATOM 813 C C . ALA A 1 104 ? 39.440 -2.223 -31.274 1.00 53.94 104 ALA A C 1
ATOM 815 O O . ALA A 1 104 ? 39.217 -1.838 -32.416 1.00 53.94 104 ALA A O 1
ATOM 816 N N . GLN A 1 105 ? 38.503 -2.894 -30.591 1.00 52.91 105 GLN A N 1
ATOM 817 C CA . GLN A 1 105 ? 37.234 -3.299 -31.226 1.00 52.91 105 GLN A CA 1
ATOM 818 C C . GLN A 1 105 ? 36.196 -2.171 -31.329 1.00 52.91 105 GLN A C 1
ATOM 820 O O . GLN A 1 105 ? 35.417 -2.159 -32.276 1.00 52.91 105 GLN A O 1
ATOM 825 N N . PHE A 1 106 ? 36.207 -1.202 -30.407 1.00 53.12 106 PHE A N 1
ATOM 826 C CA . PHE A 1 106 ? 35.277 -0.060 -30.422 1.00 53.12 106 PHE A CA 1
ATOM 827 C C . PHE A 1 106 ? 35.841 1.186 -31.119 1.00 53.12 106 PHE A C 1
ATOM 829 O O . PHE A 1 106 ? 35.101 2.130 -31.361 1.00 53.12 106 PHE A O 1
ATOM 836 N N . ALA A 1 107 ? 37.138 1.199 -31.439 1.00 54.38 107 ALA A N 1
ATOM 837 C CA . ALA A 1 107 ? 37.779 2.298 -32.163 1.00 54.38 107 ALA A CA 1
ATOM 838 C C . ALA A 1 107 ? 37.587 2.212 -33.690 1.00 54.38 107 ALA A C 1
ATOM 840 O O . ALA A 1 107 ? 37.896 3.166 -34.395 1.00 54.38 107 ALA A O 1
ATOM 841 N N . ASN A 1 108 ? 37.070 1.089 -34.198 1.00 53.12 108 ASN A N 1
ATOM 842 C CA . ASN A 1 108 ? 36.754 0.908 -35.612 1.00 53.12 108 ASN A CA 1
ATOM 843 C C . ASN A 1 108 ? 35.277 1.237 -35.869 1.00 53.12 108 ASN A C 1
ATOM 845 O O . ASN A 1 108 ? 34.496 0.379 -36.281 1.00 53.12 108 ASN A O 1
ATOM 849 N N . GLU A 1 109 ? 34.883 2.488 -35.633 1.00 57.16 109 GLU A N 1
ATOM 850 C CA . GLU A 1 109 ? 33.785 3.075 -36.406 1.00 57.16 109 GLU A CA 1
ATOM 851 C C . GLU A 1 109 ? 34.321 3.253 -37.832 1.00 57.16 109 GLU A C 1
ATOM 853 O O . GLU A 1 109 ? 34.823 4.303 -38.219 1.00 57.16 109 GLU A O 1
ATOM 858 N N . GLU A 1 110 ? 34.344 2.149 -38.579 1.00 58.50 110 GLU A N 1
ATOM 859 C CA . GLU A 1 110 ? 34.796 2.121 -39.962 1.00 58.50 110 GLU A CA 1
ATOM 860 C C . GLU A 1 110 ? 33.788 2.941 -40.776 1.00 58.50 110 GLU A C 1
ATOM 862 O O . GLU A 1 110 ? 32.634 2.538 -40.967 1.00 58.50 110 GLU A O 1
ATOM 867 N N . GLU A 1 111 ? 34.193 4.149 -41.176 1.00 59.19 111 GLU A N 1
ATOM 868 C CA . GLU A 1 111 ? 33.394 5.022 -42.028 1.00 59.19 111 GLU A CA 1
ATOM 869 C C . GLU A 1 111 ? 32.915 4.202 -43.237 1.00 59.19 111 GLU A C 1
ATOM 871 O O . GLU A 1 111 ? 33.707 3.686 -44.021 1.00 59.19 111 GLU A O 1
ATOM 876 N N . THR A 1 112 ? 31.593 4.021 -43.378 1.00 67.88 112 THR A N 1
ATOM 877 C CA . THR A 1 112 ? 30.991 3.075 -44.346 1.00 67.88 112 THR A CA 1
ATOM 878 C C . THR A 1 112 ? 31.394 3.354 -45.807 1.00 67.88 112 THR A C 1
ATOM 880 O O . THR A 1 112 ? 31.231 2.492 -46.674 1.00 67.88 112 THR A O 1
ATOM 883 N N . PHE A 1 113 ? 31.943 4.538 -46.093 1.00 62.91 113 PHE A N 1
ATOM 884 C CA . PHE A 1 113 ? 32.597 4.871 -47.353 1.00 62.91 113 PHE A CA 1
ATOM 885 C C . PHE A 1 113 ? 33.907 5.615 -47.083 1.00 62.91 113 PHE A C 1
ATOM 887 O O . PHE A 1 113 ? 33.883 6.713 -46.548 1.00 62.91 113 PHE A O 1
ATOM 894 N N . ASN A 1 114 ? 35.026 5.052 -47.545 1.00 75.62 114 ASN A N 1
ATOM 895 C CA . ASN A 1 114 ? 36.353 5.685 -47.487 1.00 75.62 114 ASN A CA 1
ATOM 896 C C . ASN A 1 114 ? 36.551 6.796 -48.541 1.00 75.62 114 ASN A C 1
ATOM 898 O O . ASN A 1 114 ? 37.600 7.433 -48.579 1.00 75.62 114 ASN A O 1
ATOM 902 N N . ASP A 1 115 ? 35.572 6.992 -49.431 1.00 78.06 115 ASP A N 1
ATOM 903 C CA . ASP A 1 115 ? 35.615 7.953 -50.532 1.00 78.06 115 ASP A CA 1
ATOM 904 C C . ASP A 1 115 ? 34.348 8.834 -50.522 1.00 78.06 115 ASP A C 1
ATOM 906 O O . ASP A 1 115 ? 33.235 8.311 -50.704 1.00 78.06 115 ASP A O 1
ATOM 910 N N . PRO A 1 116 ? 34.482 10.160 -50.309 1.00 78.31 116 PRO A N 1
ATOM 911 C CA . PRO A 1 116 ? 33.345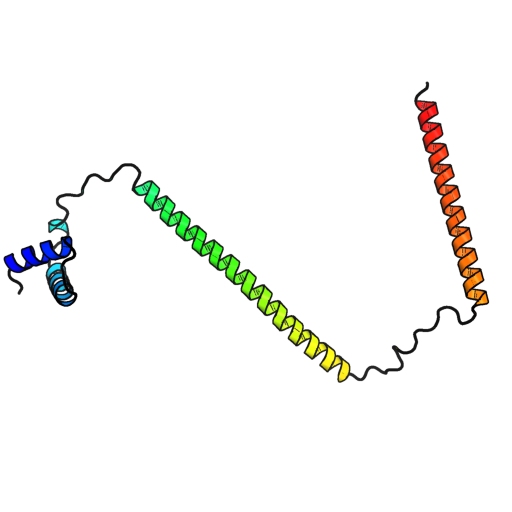 11.074 -50.248 1.00 78.31 116 PRO A CA 1
ATOM 912 C C . PRO A 1 116 ? 32.565 11.156 -51.570 1.00 78.31 116 PRO A C 1
ATOM 914 O O . PRO A 1 116 ? 31.355 11.399 -51.544 1.00 78.31 116 PRO A O 1
ATOM 917 N N . GLU A 1 117 ? 33.210 10.919 -52.717 1.00 84.06 117 GLU A N 1
ATOM 918 C CA . GLU A 1 117 ? 32.550 10.949 -54.029 1.00 84.06 117 GLU A CA 1
ATOM 919 C C . GLU A 1 117 ? 31.675 9.702 -54.249 1.00 84.06 117 GLU A C 1
ATOM 921 O O . GLU A 1 117 ? 30.540 9.782 -54.730 1.00 84.06 117 GLU A O 1
ATOM 926 N N . ALA A 1 118 ? 32.140 8.532 -53.807 1.00 83.25 118 ALA A N 1
ATOM 927 C CA . ALA A 1 118 ? 31.344 7.307 -53.848 1.00 83.25 118 ALA A CA 1
ATOM 928 C C . ALA A 1 118 ? 30.101 7.385 -52.937 1.00 83.25 118 ALA A C 1
ATOM 930 O O . ALA A 1 118 ? 29.029 6.871 -53.291 1.00 83.25 118 ALA A O 1
ATOM 931 N N . ALA A 1 119 ? 30.224 8.038 -51.776 1.00 84.25 119 ALA A N 1
ATOM 932 C CA . ALA A 1 119 ? 29.121 8.235 -50.839 1.00 84.25 119 ALA A CA 1
ATOM 933 C C . ALA A 1 119 ? 28.020 9.131 -51.430 1.00 84.25 119 ALA A C 1
ATOM 935 O O . ALA A 1 119 ? 26.836 8.781 -51.357 1.00 84.25 119 ALA A O 1
ATOM 936 N N . SER A 1 120 ? 28.400 10.246 -52.066 1.00 85.50 120 SER A N 1
ATOM 937 C CA . SER A 1 120 ? 27.449 11.180 -52.680 1.00 85.50 120 SER A CA 1
ATOM 938 C C . SER A 1 120 ? 26.698 10.527 -53.841 1.00 85.50 120 SER A C 1
ATOM 940 O O . SER A 1 120 ? 25.466 10.542 -53.855 1.00 85.50 120 SER A O 1
ATOM 942 N N . MET A 1 121 ? 27.399 9.822 -54.732 1.00 89.75 121 MET A N 1
ATOM 943 C CA . MET A 1 121 ? 26.778 9.112 -55.855 1.00 89.75 121 MET A CA 1
ATOM 944 C C . MET A 1 121 ? 25.772 8.054 -55.378 1.00 89.75 121 MET A C 1
ATOM 946 O O . MET A 1 121 ? 24.704 7.851 -55.972 1.00 89.75 121 MET A O 1
ATOM 950 N N . LYS A 1 122 ? 26.080 7.363 -54.275 1.00 88.75 122 LYS A N 1
ATOM 951 C CA . LYS A 1 122 ? 25.175 6.366 -53.693 1.00 88.75 122 LYS A CA 1
ATOM 952 C C . LYS A 1 122 ? 23.969 7.011 -53.013 1.00 88.75 122 LYS A C 1
ATOM 954 O O . LYS A 1 122 ? 22.867 6.466 -53.131 1.00 88.75 122 LYS A O 1
ATOM 959 N N . ALA A 1 123 ? 24.155 8.161 -52.368 1.00 90.62 123 ALA A N 1
ATOM 960 C CA . ALA A 1 123 ? 23.071 8.961 -51.809 1.00 90.62 123 ALA A CA 1
ATOM 961 C C . ALA A 1 123 ? 22.133 9.479 -52.911 1.00 90.62 123 ALA A C 1
ATOM 963 O O . ALA A 1 123 ? 20.922 9.278 -52.821 1.00 90.62 123 ALA A O 1
ATOM 964 N N . GLU A 1 124 ? 22.670 10.031 -53.999 1.00 91.88 124 GLU A N 1
ATOM 965 C CA . GLU A 1 124 ? 21.886 10.476 -55.158 1.00 91.88 124 GLU A CA 1
ATOM 966 C C . GLU A 1 124 ? 21.090 9.325 -55.776 1.00 91.88 124 GLU A C 1
ATOM 968 O O . GLU A 1 124 ? 19.891 9.446 -56.039 1.00 91.88 124 GLU A O 1
ATOM 973 N N . LYS A 1 125 ? 21.718 8.154 -55.925 1.00 93.75 125 LYS A N 1
ATOM 974 C CA . LYS A 1 125 ? 21.038 6.944 -56.400 1.00 93.75 125 LYS A CA 1
ATOM 975 C C . LYS A 1 125 ? 19.914 6.501 -55.461 1.00 93.75 125 LYS A C 1
ATOM 977 O O . LYS A 1 125 ? 18.883 6.014 -55.932 1.00 93.75 125 LYS A O 1
ATOM 982 N N . ALA A 1 126 ? 20.097 6.629 -54.148 1.00 93.75 126 ALA A N 1
ATOM 983 C CA . ALA A 1 126 ? 19.061 6.318 -53.167 1.00 93.75 126 ALA A CA 1
ATOM 984 C C . ALA A 1 126 ? 17.896 7.317 -53.250 1.00 93.75 126 ALA A C 1
ATOM 986 O O . ALA A 1 126 ? 16.739 6.894 -53.303 1.00 93.75 126 ALA A O 1
ATOM 987 N N . LEU A 1 127 ? 18.192 8.614 -53.362 1.00 94.56 127 LEU A N 1
ATOM 988 C CA . LEU A 1 127 ? 17.194 9.673 -53.531 1.00 94.56 127 LEU A CA 1
ATOM 989 C C . LEU A 1 127 ? 16.399 9.510 -54.831 1.00 94.56 127 LEU A C 1
ATOM 991 O O . LEU A 1 127 ? 15.173 9.616 -54.817 1.00 94.56 127 LEU A O 1
ATOM 995 N N . ALA A 1 128 ? 17.055 9.168 -55.940 1.00 94.81 128 ALA A N 1
ATOM 996 C CA . ALA A 1 128 ? 16.385 8.912 -57.214 1.00 94.81 128 ALA A CA 1
ATOM 997 C C . ALA A 1 128 ? 15.416 7.719 -57.125 1.00 94.81 128 ALA A C 1
ATOM 999 O O . ALA A 1 128 ? 14.279 7.796 -57.596 1.00 94.81 128 ALA A O 1
ATOM 1000 N N . LYS A 1 129 ? 15.830 6.626 -56.469 1.00 94.62 129 LYS A N 1
ATOM 1001 C CA . LYS A 1 129 ? 14.956 5.464 -56.224 1.00 94.62 129 LYS A CA 1
ATOM 1002 C C . LYS A 1 129 ? 13.761 5.817 -55.341 1.00 94.62 129 LYS A C 1
ATOM 1004 O O . LYS A 1 129 ? 12.657 5.346 -55.607 1.00 94.62 129 LYS A O 1
ATOM 1009 N N . PHE A 1 130 ? 13.978 6.637 -54.318 1.00 94.94 130 PHE A N 1
ATOM 1010 C CA . PHE A 1 130 ? 12.925 7.108 -53.424 1.00 94.94 130 PHE A CA 1
ATOM 1011 C C . PHE A 1 130 ? 11.921 8.021 -54.146 1.00 94.94 130 PHE A C 1
ATOM 1013 O O . PHE A 1 130 ? 10.713 7.840 -54.028 1.00 94.94 130 PHE A O 1
ATOM 1020 N N . SER A 1 131 ? 12.406 8.947 -54.973 1.00 94.69 131 SER A N 1
ATOM 1021 C CA . SER A 1 131 ? 11.551 9.792 -55.815 1.00 94.69 131 SER A CA 1
ATOM 1022 C C . SER A 1 131 ? 10.694 8.951 -56.769 1.00 94.69 131 SER A C 1
ATOM 1024 O O . SER A 1 131 ? 9.478 9.133 -56.867 1.00 94.69 131 SER A O 1
ATOM 1026 N N . HIS A 1 132 ? 11.300 7.947 -57.409 1.00 94.25 132 HIS A N 1
ATOM 1027 C CA . HIS A 1 132 ? 10.579 7.046 -58.302 1.00 94.25 132 HIS A CA 1
ATOM 1028 C C . HIS A 1 132 ? 9.485 6.240 -57.579 1.00 94.25 132 HIS A C 1
ATOM 1030 O O . HIS A 1 132 ? 8.391 6.067 -58.124 1.00 94.25 132 HIS A O 1
ATOM 1036 N N . SER A 1 133 ? 9.740 5.764 -56.354 1.00 92.75 133 SER A N 1
ATOM 1037 C CA . SER A 1 133 ? 8.732 5.023 -55.586 1.00 92.75 133 SER A CA 1
ATOM 1038 C C . SER A 1 133 ? 7.562 5.910 -55.150 1.00 92.75 133 SER A C 1
ATOM 1040 O O . SER A 1 133 ? 6.420 5.448 -55.200 1.00 92.75 133 SER A O 1
ATOM 1042 N N . ILE A 1 134 ? 7.810 7.182 -54.810 1.00 94.31 134 ILE A N 1
ATOM 1043 C CA . ILE A 1 134 ? 6.750 8.159 -54.518 1.00 94.31 134 ILE A CA 1
ATOM 1044 C C . ILE A 1 134 ? 5.891 8.427 -55.752 1.00 94.31 134 ILE A C 1
ATOM 1046 O O . ILE A 1 134 ? 4.668 8.328 -55.660 1.00 94.31 134 ILE A O 1
ATOM 1050 N N . ASN A 1 135 ? 6.501 8.709 -56.907 1.00 90.25 135 ASN A N 1
ATOM 1051 C CA . ASN A 1 135 ? 5.750 8.992 -58.136 1.00 90.25 135 ASN A CA 1
ATOM 1052 C C . ASN A 1 135 ? 4.843 7.821 -58.527 1.00 90.25 135 ASN A C 1
ATOM 1054 O O . ASN A 1 135 ? 3.671 8.015 -58.847 1.00 90.25 135 ASN A O 1
ATOM 1058 N N . LYS A 1 136 ? 5.352 6.591 -58.410 1.00 91.94 136 LYS A N 1
ATOM 1059 C CA . LYS A 1 136 ? 4.550 5.387 -58.635 1.00 91.94 136 LYS A CA 1
ATOM 1060 C C . LYS A 1 136 ? 3.410 5.253 -57.618 1.00 91.94 136 LYS A C 1
ATOM 1062 O O . LYS A 1 136 ? 2.306 4.854 -57.980 1.00 91.94 136 LYS A O 1
ATOM 1067 N N . GLY A 1 137 ? 3.661 5.578 -56.348 1.00 90.38 137 GLY A N 1
ATOM 1068 C CA . GLY A 1 137 ? 2.633 5.594 -55.304 1.00 90.38 137 GLY A CA 1
ATOM 1069 C C . GLY A 1 137 ? 1.513 6.602 -55.588 1.00 90.38 137 GLY A C 1
ATOM 1070 O O . GLY A 1 137 ? 0.336 6.267 -55.441 1.00 90.38 137 GLY A O 1
ATOM 1071 N N . LEU A 1 138 ? 1.873 7.800 -56.054 1.00 88.81 138 LEU A N 1
ATOM 1072 C CA . LEU A 1 138 ? 0.927 8.851 -56.431 1.00 88.81 138 LEU A CA 1
ATOM 1073 C C . LEU A 1 138 ? 0.052 8.418 -57.618 1.00 88.81 138 LEU A C 1
ATOM 1075 O O . LEU A 1 138 ? -1.168 8.521 -57.548 1.00 88.81 138 LEU A O 1
ATOM 1079 N N . GLU A 1 139 ? 0.653 7.839 -58.660 1.00 87.75 139 GLU A N 1
ATOM 1080 C CA . GLU A 1 139 ? -0.074 7.345 -59.836 1.00 87.75 139 GLU A CA 1
ATOM 1081 C C . GLU A 1 139 ? -1.095 6.249 -59.472 1.00 87.75 139 GLU A C 1
ATOM 1083 O O . GLU A 1 139 ? -2.221 6.228 -59.977 1.00 87.75 139 GLU A O 1
ATOM 1088 N N . ILE A 1 140 ? -0.741 5.341 -58.554 1.00 89.06 140 ILE A N 1
ATOM 1089 C CA . ILE A 1 140 ? -1.669 4.315 -58.050 1.00 89.06 140 ILE A CA 1
ATOM 1090 C C . ILE A 1 140 ? -2.851 4.968 -57.319 1.00 89.06 140 ILE A C 1
ATOM 1092 O O . ILE A 1 140 ? -3.998 4.545 -57.505 1.00 89.06 140 ILE A O 1
ATOM 1096 N N . MET A 1 141 ? -2.589 5.993 -56.504 1.00 84.44 141 MET A N 1
ATOM 1097 C CA . MET A 1 141 ? -3.627 6.724 -55.779 1.00 84.44 141 MET A CA 1
ATOM 1098 C C . MET A 1 141 ? -4.564 7.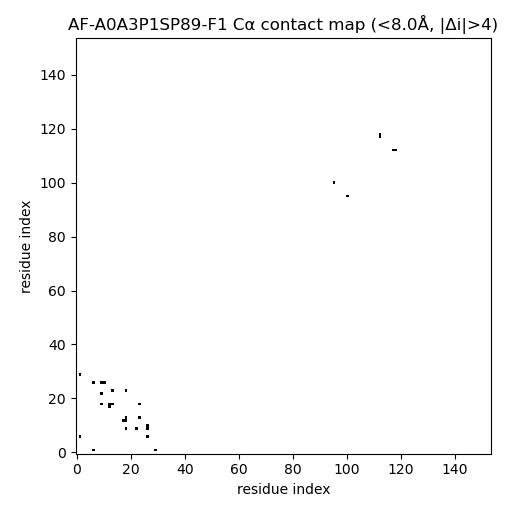470 -56.736 1.00 84.44 141 MET A C 1
ATOM 1100 O O . MET A 1 141 ? -5.780 7.317 -56.611 1.00 84.44 141 MET A O 1
ATOM 1104 N N . ASP A 1 142 ? -4.025 8.191 -57.719 1.00 84.00 142 ASP A N 1
ATOM 1105 C CA . ASP A 1 142 ? -4.801 8.936 -58.719 1.00 84.00 142 ASP A CA 1
ATOM 1106 C C . ASP A 1 142 ? -5.660 8.015 -59.592 1.00 84.00 142 ASP A C 1
ATOM 1108 O O . ASP A 1 142 ? -6.834 8.286 -59.861 1.00 84.00 142 ASP A O 1
ATOM 1112 N N . ASN A 1 143 ? -5.125 6.860 -59.988 1.00 82.94 143 ASN A N 1
ATOM 1113 C CA . ASN A 1 143 ? -5.902 5.855 -60.707 1.00 82.94 143 ASN A CA 1
ATOM 1114 C C . ASN A 1 143 ? -7.027 5.270 -59.837 1.00 82.94 143 ASN A C 1
ATOM 1116 O O . ASN A 1 143 ? -8.140 5.037 -60.322 1.00 82.94 143 ASN A O 1
ATOM 1120 N N . ALA A 1 144 ? -6.782 5.049 -58.543 1.00 79.12 144 ALA A N 1
ATOM 1121 C CA . ALA A 1 144 ? -7.794 4.546 -57.619 1.00 79.12 144 ALA A CA 1
ATOM 1122 C C . ALA A 1 144 ? -8.896 5.581 -57.329 1.00 79.12 144 ALA A C 1
ATOM 1124 O O . ALA A 1 144 ? -10.073 5.208 -57.260 1.00 79.12 144 ALA A O 1
ATOM 1125 N N . THR A 1 145 ? -8.556 6.862 -57.178 1.00 75.75 145 THR A N 1
ATOM 1126 C CA . THR A 1 145 ? -9.523 7.948 -56.947 1.00 75.75 145 THR A CA 1
ATOM 1127 C C . THR A 1 145 ? -10.364 8.211 -58.195 1.00 75.75 145 THR A C 1
ATOM 1129 O O . THR A 1 145 ? -11.594 8.201 -58.094 1.00 75.75 145 THR A O 1
ATOM 1132 N N . ASN A 1 146 ? -9.749 8.301 -59.379 1.00 72.94 146 ASN A N 1
ATOM 1133 C CA . ASN A 1 146 ? -10.459 8.479 -60.651 1.00 72.94 146 ASN A CA 1
ATOM 1134 C C . ASN A 1 146 ? -11.356 7.280 -61.010 1.00 72.94 146 ASN A C 1
ATOM 1136 O O . ASN A 1 146 ? -12.466 7.437 -61.527 1.00 72.94 146 ASN A O 1
ATOM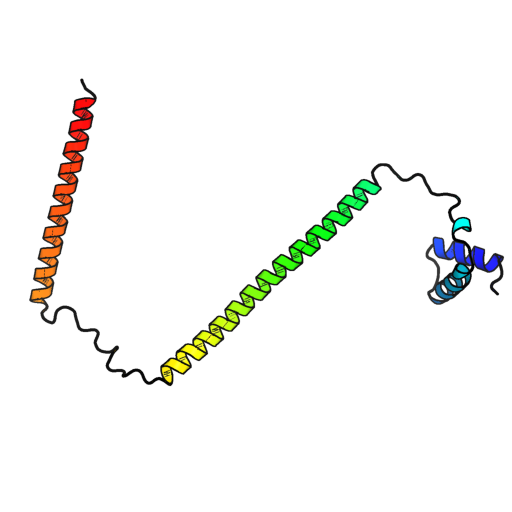 1140 N N . LYS A 1 147 ? -10.936 6.052 -60.683 1.00 68.31 147 LYS A N 1
ATOM 1141 C CA . LYS A 1 147 ? -11.786 4.860 -60.847 1.00 68.31 147 LYS A CA 1
ATOM 1142 C C . LYS A 1 147 ? -12.986 4.875 -59.894 1.00 68.31 147 LYS A C 1
ATOM 1144 O O . LYS A 1 147 ? -14.065 4.424 -60.281 1.00 68.31 147 LYS A O 1
ATOM 1149 N N . LYS A 1 148 ? -12.831 5.397 -58.669 1.00 61.84 148 LYS A N 1
ATOM 1150 C CA . LYS A 1 148 ? -13.928 5.544 -57.692 1.00 61.84 148 LYS A CA 1
ATOM 1151 C C . LYS A 1 148 ? -14.920 6.645 -58.082 1.00 61.84 148 LYS A C 1
ATOM 1153 O O . LYS A 1 148 ? -16.119 6.436 -57.910 1.00 61.84 148 LYS A O 1
ATOM 1158 N N . THR A 1 149 ? -14.465 7.773 -58.628 1.00 60.00 149 THR A N 1
ATOM 1159 C CA . THR A 1 149 ? -15.352 8.851 -59.110 1.00 60.00 149 THR A CA 1
ATOM 1160 C C . THR A 1 149 ? -16.132 8.427 -60.356 1.00 60.00 149 THR A C 1
ATOM 1162 O O . THR A 1 149 ? -17.341 8.639 -60.415 1.00 60.00 149 THR A O 1
ATOM 1165 N N . LYS A 1 150 ? -15.509 7.700 -61.295 1.00 59.50 150 LYS A N 1
ATOM 1166 C CA . LYS A 1 150 ? -16.199 7.169 -62.489 1.00 59.50 150 LYS A CA 1
ATOM 1167 C C . LYS A 1 150 ? -17.237 6.078 -62.170 1.00 59.50 150 LYS A C 1
ATOM 1169 O O . LYS A 1 150 ? -18.220 5.953 -62.890 1.00 59.50 150 LYS A O 1
ATOM 1174 N N . LYS A 1 151 ? -17.052 5.311 -61.084 1.00 58.28 151 LYS A N 1
ATOM 1175 C CA . LYS A 1 151 ? -18.031 4.316 -60.591 1.00 58.28 151 LYS A CA 1
ATOM 1176 C C . LYS A 1 151 ? -19.226 4.929 -59.848 1.00 58.28 151 LYS A C 1
ATOM 1178 O O . LYS A 1 151 ? -20.218 4.236 -59.683 1.00 58.28 151 LYS A O 1
ATOM 1183 N N . ARG A 1 152 ? -19.117 6.173 -59.365 1.00 55.31 152 ARG A N 1
ATOM 1184 C CA . ARG A 1 152 ? -20.194 6.887 -58.651 1.00 55.31 152 ARG A CA 1
ATOM 1185 C C . ARG A 1 152 ? -21.160 7.638 -59.574 1.00 55.31 152 ARG A C 1
ATOM 1187 O O . ARG A 1 152 ? -22.265 7.929 -59.146 1.00 55.31 152 ARG A O 1
ATOM 1194 N N . ASN A 1 153 ? -20.754 7.916 -60.814 1.00 53.12 153 ASN A N 1
ATOM 1195 C CA . ASN A 1 153 ? -21.544 8.659 -61.805 1.00 53.12 153 ASN A CA 1
ATOM 1196 C C . ASN A 1 153 ? -22.185 7.742 -62.873 1.00 53.12 153 ASN A C 1
ATOM 1198 O O . ASN A 1 153 ? -22.412 8.188 -63.998 1.00 53.12 153 ASN A O 1
ATOM 1202 N N . LYS A 1 154 ? -22.420 6.462 -62.560 1.00 46.50 154 LYS A N 1
ATOM 1203 C CA . LYS A 1 154 ? -23.110 5.497 -63.428 1.00 46.50 154 LYS A CA 1
ATOM 1204 C C . LYS A 1 154 ? -24.231 4.810 -62.663 1.00 46.50 154 LYS A C 1
ATOM 1206 O O . LYS A 1 154 ? -23.997 4.514 -61.472 1.00 46.50 154 LYS A O 1
#